Protein AF-A0A5J4UWM3-F1 (afdb_monomer_lite)

InterPro domains:
  IPR014882 Cathepsin C exclusion [PF08773] (16-141)
  IPR036496 Cathepsin C, exclusion domain superfamily [G3DSA:2.40.128.80] (16-141)
  IPR036496 Cathepsin C, exclusion domain superfamily [SSF75001] (17-141)

Secondary structure (DSSP, 8-state):
--SSSSGGG------S-S----HHHHSEEEEEEEPPPPS-TT--SSS--S---SEEEEEEEETTTEEEETTS-EEEEEEETTTEEEEEETTEEEEEEEEEEEEE-TTS-EEEEEEEEEE-SEEEES-SSS--S-EEEEEEE-TT-

pLDDT: mean 88.35, std 13.92, range [44.0, 98.06]

Organism: NCBI:txid222440

Structure (mmCIF, N/CA/C/O backbone):
data_AF-A0A5J4UWM3-F1
#
_entry.id   AF-A0A5J4UWM3-F1
#
loop_
_atom_site.group_PDB
_atom_site.id
_atom_site.type_symbol
_atom_site.label_atom_id
_atom_site.label_alt_id
_atom_site.label_comp_id
_atom_site.label_asym_id
_atom_site.label_entity_id
_atom_site.label_seq_id
_atom_site.pdbx_PDB_ins_code
_atom_site.Cartn_x
_atom_site.Cartn_y
_atom_site.Cartn_z
_atom_site.occupancy
_atom_site.B_iso_or_equiv
_atom_site.auth_seq_id
_atom_site.auth_comp_id
_atom_site.auth_asym_id
_atom_site.auth_atom_id
_atom_site.pdbx_PDB_model_num
ATOM 1 N N . MET A 1 1 ? -20.860 4.911 -46.853 1.00 51.62 1 MET A N 1
ATOM 2 C CA . MET A 1 1 ? -20.679 5.968 -45.832 1.00 51.62 1 MET A CA 1
ATOM 3 C C . MET A 1 1 ? -21.119 5.508 -44.433 1.00 51.62 1 MET A C 1
ATOM 5 O O . MET A 1 1 ? -21.633 6.303 -43.671 1.00 51.62 1 MET A O 1
ATOM 9 N N . HIS A 1 2 ? -20.914 4.238 -44.061 1.00 52.84 2 HIS A N 1
ATOM 10 C CA . HIS A 1 2 ? -21.158 3.753 -42.687 1.00 52.84 2 HIS A CA 1
ATOM 11 C C . HIS A 1 2 ? -19.971 2.959 -42.122 1.00 52.84 2 HIS A C 1
ATOM 13 O O . HIS A 1 2 ? -19.937 2.681 -40.935 1.00 52.84 2 HIS A O 1
ATOM 19 N N . LEU A 1 3 ? -18.966 2.649 -42.952 1.00 50.25 3 LEU A N 1
ATOM 20 C CA . LEU A 1 3 ? -17.794 1.869 -42.552 1.00 50.25 3 LEU A CA 1
ATOM 21 C C . LEU A 1 3 ? -16.703 2.717 -41.869 1.00 50.25 3 LEU A C 1
ATOM 23 O O . LEU A 1 3 ? -15.901 2.184 -41.119 1.00 50.25 3 LEU A O 1
ATOM 27 N N . LEU A 1 4 ? -16.684 4.039 -42.100 1.00 50.19 4 LEU A N 1
ATOM 28 C CA . LEU A 1 4 ? -15.751 4.951 -41.419 1.00 50.19 4 LEU A CA 1
ATOM 29 C C . LEU A 1 4 ? -16.213 5.345 -40.007 1.00 50.19 4 LEU A C 1
ATOM 31 O O . LEU A 1 4 ? -15.391 5.749 -39.196 1.00 50.19 4 LEU A O 1
ATOM 35 N N . ALA A 1 5 ? -17.511 5.246 -39.707 1.00 51.34 5 ALA A N 1
ATOM 36 C CA . ALA A 1 5 ? -18.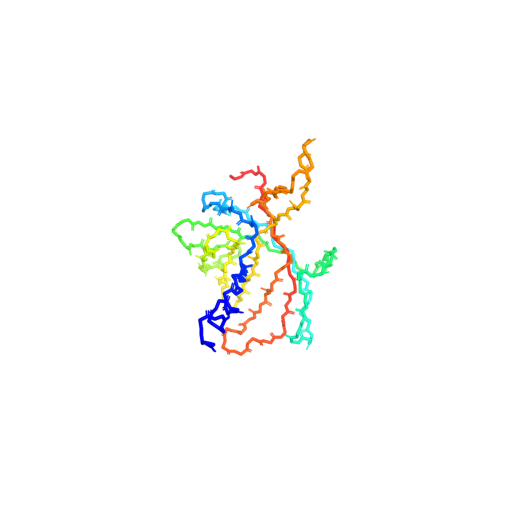064 5.726 -38.440 1.00 51.34 5 ALA A CA 1
ATOM 37 C C . ALA A 1 5 ? -17.816 4.759 -37.267 1.00 51.34 5 ALA A C 1
ATOM 39 O O . ALA A 1 5 ? -17.837 5.175 -36.115 1.00 51.34 5 ALA A O 1
ATOM 40 N N . THR A 1 6 ? -17.551 3.482 -37.547 1.00 54.00 6 THR A N 1
ATOM 41 C CA . THR A 1 6 ? -17.329 2.445 -36.527 1.00 54.00 6 THR A CA 1
ATOM 42 C C . THR A 1 6 ? -15.872 2.300 -36.086 1.00 54.00 6 THR A C 1
ATOM 44 O O . THR A 1 6 ? -15.630 1.778 -35.005 1.00 54.00 6 THR A O 1
ATOM 47 N N . ILE A 1 7 ? -14.896 2.796 -36.857 1.00 55.12 7 ILE A N 1
ATOM 48 C CA . ILE A 1 7 ? -13.464 2.728 -36.489 1.00 55.12 7 ILE A CA 1
ATOM 49 C C . ILE A 1 7 ? -13.082 3.821 -35.468 1.00 55.12 7 ILE A C 1
ATOM 51 O O . ILE A 1 7 ? -12.067 3.711 -34.789 1.00 55.12 7 ILE A O 1
ATOM 55 N N . LEU A 1 8 ? -13.920 4.847 -35.282 1.00 51.00 8 LEU A N 1
ATOM 56 C CA . LEU A 1 8 ? -13.625 5.988 -34.405 1.00 51.00 8 LEU A CA 1
ATOM 57 C C . LEU A 1 8 ? -13.926 5.750 -32.907 1.00 51.00 8 LEU A C 1
ATOM 59 O O . LEU A 1 8 ? -13.715 6.649 -32.102 1.00 51.00 8 LEU A O 1
ATOM 63 N N . PHE A 1 9 ? -14.419 4.569 -32.519 1.00 52.38 9 PHE A N 1
ATOM 64 C CA . PHE A 1 9 ? -14.856 4.275 -31.142 1.00 52.38 9 PHE A CA 1
ATOM 65 C C . PHE A 1 9 ? -13.945 3.322 -30.361 1.00 52.38 9 PHE A C 1
ATOM 67 O O . PHE A 1 9 ? -14.310 2.883 -29.274 1.00 52.38 9 PHE A O 1
ATOM 74 N N . VAL A 1 10 ? -12.753 3.015 -30.872 1.00 57.69 10 VAL A N 1
ATOM 75 C CA . VAL A 1 10 ? -11.787 2.171 -30.155 1.00 57.69 10 VAL A CA 1
ATOM 76 C C . VAL A 1 10 ? -10.655 3.036 -29.608 1.00 57.69 10 VAL A C 1
ATOM 78 O O . VAL A 1 10 ? -9.497 2.920 -29.997 1.00 57.69 10 VAL A O 1
ATOM 81 N N . GLY A 1 11 ? -11.006 3.950 -28.703 1.00 59.50 11 GLY A N 1
ATOM 82 C CA . GLY A 1 11 ? -10.031 4.467 -27.753 1.00 59.50 11 GLY A CA 1
ATOM 83 C C . GLY A 1 11 ? -9.747 3.357 -26.751 1.00 59.50 11 GLY A C 1
ATOM 84 O O . GLY A 1 11 ? -10.528 3.165 -25.822 1.00 59.50 11 GLY A O 1
ATOM 85 N N . PHE A 1 12 ? -8.674 2.592 -26.954 1.00 54.44 12 PHE A N 1
ATOM 86 C CA . PHE A 1 12 ? -8.133 1.735 -25.902 1.00 54.44 12 PHE A CA 1
ATOM 87 C C . PHE A 1 12 ? -7.575 2.649 -24.810 1.00 54.44 12 PHE A C 1
ATOM 89 O O . PHE A 1 12 ? -6.409 3.035 -24.834 1.00 54.44 12 PHE A O 1
ATOM 96 N N . TYR A 1 13 ? -8.432 3.050 -23.876 1.00 56.62 13 TYR A N 1
ATOM 97 C CA . TYR A 1 13 ? -7.979 3.619 -22.619 1.00 56.62 13 TYR A CA 1
ATOM 98 C C . TYR A 1 13 ? -7.394 2.468 -21.807 1.00 56.62 13 TYR A C 1
ATOM 100 O O . TYR A 1 13 ? -8.126 1.709 -21.174 1.00 56.62 13 TYR A O 1
ATOM 108 N N . PHE A 1 14 ? -6.071 2.322 -21.858 1.00 59.66 14 PHE A N 1
ATOM 109 C CA . PHE A 1 14 ? -5.345 1.583 -20.834 1.00 59.66 14 PHE A CA 1
ATOM 110 C C . PHE A 1 14 ? -5.477 2.399 -19.549 1.00 59.66 14 PHE A C 1
ATOM 112 O O . PHE A 1 14 ? -4.740 3.350 -19.315 1.00 59.66 14 PHE A O 1
ATOM 119 N N . CYS A 1 15 ? -6.522 2.093 -18.781 1.00 72.81 15 C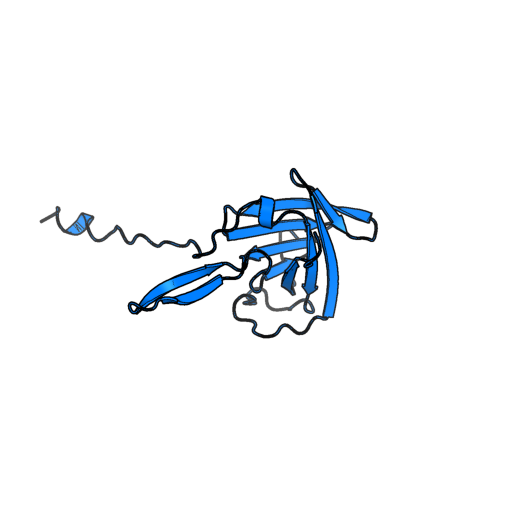YS A N 1
ATOM 120 C CA . CYS A 1 15 ? -6.754 2.677 -17.463 1.00 72.81 15 CYS A CA 1
ATOM 121 C C . CYS A 1 15 ? -5.840 2.040 -16.398 1.00 72.81 15 CYS A C 1
ATOM 123 O O . CYS A 1 15 ? -5.874 2.451 -15.241 1.00 72.81 15 CYS A O 1
ATOM 125 N N . GLU A 1 16 ? -5.049 1.043 -16.800 1.00 83.94 16 GLU A N 1
ATOM 126 C CA . GLU A 1 16 ? -4.060 0.368 -15.973 1.00 83.94 16 GLU A CA 1
ATOM 127 C C . GLU A 1 16 ? -2.836 1.258 -15.748 1.00 83.94 16 GLU A C 1
ATOM 129 O O . GLU A 1 16 ? -2.385 2.011 -16.618 1.00 83.94 16 GLU A O 1
ATOM 134 N N . THR A 1 17 ? -2.285 1.158 -14.551 1.00 90.38 17 THR A N 1
ATOM 135 C CA . THR A 1 17 ? -0.974 1.696 -14.236 1.00 90.38 17 THR A CA 1
ATOM 136 C C . THR A 1 17 ? 0.124 0.856 -14.899 1.00 90.38 17 THR A C 1
ATOM 138 O O . THR A 1 17 ? -0.021 -0.350 -15.065 1.00 90.38 17 THR A O 1
ATOM 141 N N . PRO A 1 18 ? 1.294 1.443 -15.183 1.00 93.00 18 PRO A N 1
ATOM 142 C CA . PRO A 1 18 ? 2.492 0.693 -15.560 1.00 93.00 18 PRO A CA 1
ATOM 143 C C . PRO A 1 18 ? 3.046 -0.248 -14.479 1.00 93.00 18 PRO A C 1
ATOM 145 O O . PRO A 1 18 ? 4.033 -0.942 -14.740 1.00 93.00 18 PRO A O 1
ATOM 148 N N . ALA A 1 19 ? 2.482 -0.234 -13.265 1.00 94.50 19 ALA A N 1
ATOM 149 C CA . ALA A 1 19 ? 2.956 -1.068 -12.176 1.00 94.50 19 ALA A CA 1
ATOM 150 C C . ALA A 1 19 ? 2.799 -2.555 -12.529 1.00 94.50 19 ALA A C 1
ATOM 152 O O . ALA A 1 19 ? 1.742 -2.992 -12.969 1.00 94.50 19 ALA A O 1
ATOM 153 N N . ASN A 1 20 ? 3.852 -3.342 -12.318 1.00 96.19 20 ASN A N 1
ATOM 154 C CA . ASN A 1 20 ? 3.836 -4.785 -12.545 1.00 96.19 20 ASN A CA 1
ATOM 155 C C . ASN A 1 20 ? 4.525 -5.518 -11.389 1.00 96.19 20 ASN A C 1
ATOM 157 O O . ASN A 1 20 ? 5.700 -5.890 -11.467 1.00 96.19 20 ASN A O 1
ATOM 161 N N . CYS A 1 21 ? 3.797 -5.670 -10.285 1.00 96.69 21 CYS A N 1
ATOM 162 C CA . CYS A 1 21 ? 4.298 -6.239 -9.042 1.00 96.69 21 CYS A CA 1
ATOM 163 C C . CYS A 1 21 ? 3.649 -7.587 -8.724 1.00 96.69 21 CYS A C 1
ATOM 165 O O . CYS A 1 21 ? 2.438 -7.700 -8.564 1.00 96.69 21 CYS A O 1
ATOM 167 N N . GLY A 1 22 ? 4.473 -8.627 -8.579 1.00 96.00 22 GLY A N 1
ATOM 168 C CA . GLY A 1 22 ? 4.004 -9.978 -8.282 1.00 96.00 22 GLY A CA 1
ATOM 169 C C . GLY A 1 22 ? 3.747 -10.215 -6.792 1.00 96.00 22 GLY A C 1
ATOM 170 O O . GLY A 1 22 ? 4.455 -9.695 -5.930 1.00 96.00 22 GLY A O 1
ATOM 171 N N . LYS A 1 23 ? 2.781 -11.087 -6.466 1.00 94.75 23 LYS A N 1
ATOM 172 C CA . LYS A 1 23 ? 2.340 -11.372 -5.082 1.00 94.75 23 LYS A CA 1
ATOM 173 C C . LYS A 1 23 ? 3.478 -11.645 -4.094 1.00 94.75 23 LYS A C 1
ATOM 175 O O . LYS A 1 23 ? 3.472 -11.120 -2.984 1.00 94.75 23 LYS A O 1
ATOM 180 N N . LYS A 1 24 ? 4.483 -12.425 -4.504 1.00 94.69 24 LYS A N 1
ATOM 181 C CA . LYS A 1 24 ? 5.646 -12.763 -3.661 1.00 94.69 24 LYS A CA 1
ATOM 182 C C . LYS A 1 24 ? 6.473 -11.542 -3.248 1.00 94.69 24 LYS A C 1
ATOM 184 O O . LYS A 1 24 ? 7.102 -11.573 -2.199 1.00 94.69 24 LYS A O 1
ATOM 189 N N . GLN A 1 25 ? 6.477 -10.479 -4.053 1.00 95.44 25 GLN A N 1
ATOM 190 C CA . GLN A 1 25 ? 7.159 -9.229 -3.714 1.00 95.44 25 GLN A CA 1
ATOM 191 C C . GLN A 1 25 ? 6.393 -8.457 -2.632 1.00 95.44 25 GLN A C 1
ATOM 193 O O . GLN A 1 25 ? 7.017 -7.738 -1.856 1.00 95.44 25 GLN A O 1
ATOM 198 N N . ILE A 1 26 ? 5.072 -8.652 -2.544 1.00 96.75 26 ILE A N 1
ATOM 199 C CA . ILE A 1 26 ? 4.172 -7.896 -1.664 1.00 96.75 26 ILE A CA 1
ATOM 200 C C . ILE A 1 26 ? 4.006 -8.546 -0.288 1.00 96.75 26 ILE A C 1
ATOM 202 O O . ILE A 1 26 ? 3.950 -7.838 0.711 1.00 96.75 26 ILE A O 1
ATOM 206 N N . VAL A 1 27 ? 3.989 -9.880 -0.210 1.00 97.25 27 VAL A N 1
ATOM 207 C CA . VAL A 1 27 ? 3.973 -10.620 1.069 1.00 97.25 27 VAL A CA 1
ATOM 208 C C . VAL A 1 27 ? 5.166 -10.202 1.937 1.00 97.25 27 VAL A C 1
ATOM 210 O O . VAL A 1 27 ? 6.302 -10.200 1.459 1.00 97.25 27 VAL A O 1
ATOM 213 N N . GLY A 1 28 ? 4.923 -9.851 3.200 1.00 96.69 28 GLY A N 1
ATOM 214 C CA . GLY A 1 28 ? 5.942 -9.395 4.150 1.00 96.69 28 GLY A CA 1
ATOM 215 C C . GLY A 1 28 ? 5.465 -8.246 5.039 1.00 96.69 28 GLY A C 1
ATOM 216 O O . GLY A 1 28 ? 4.272 -7.953 5.102 1.00 96.69 28 GLY A O 1
ATOM 217 N N . ASN A 1 29 ? 6.406 -7.607 5.733 1.00 97.50 29 ASN A N 1
ATOM 218 C CA . ASN A 1 29 ? 6.118 -6.527 6.676 1.00 97.50 29 ASN A CA 1
ATOM 219 C C . ASN A 1 29 ? 6.197 -5.158 6.000 1.00 97.50 29 ASN A C 1
ATOM 221 O O . ASN A 1 29 ? 7.116 -4.888 5.225 1.00 97.50 29 ASN A O 1
ATOM 225 N N . TRP A 1 30 ? 5.222 -4.309 6.299 1.00 98.00 30 TRP A N 1
ATOM 226 C CA . TRP A 1 30 ? 5.067 -2.978 5.741 1.00 98.00 30 TRP A CA 1
ATOM 227 C C . TRP A 1 30 ? 4.849 -1.952 6.843 1.00 98.00 30 TRP A C 1
ATOM 229 O O . TRP A 1 30 ? 4.083 -2.169 7.780 1.00 98.00 30 TRP A O 1
ATOM 239 N N . THR A 1 31 ? 5.450 -0.786 6.669 1.00 97.44 31 THR A N 1
ATOM 240 C CA . THR A 1 31 ? 5.227 0.391 7.500 1.00 97.44 31 THR A CA 1
ATOM 241 C C . THR A 1 31 ? 4.308 1.360 6.765 1.00 97.44 31 THR A C 1
ATOM 243 O O . THR A 1 31 ? 4.618 1.796 5.656 1.00 97.44 31 THR A O 1
ATOM 246 N N . PHE A 1 32 ? 3.173 1.689 7.381 1.00 97.00 32 PHE A N 1
ATOM 247 C CA . PHE A 1 32 ? 2.161 2.597 6.847 1.00 97.00 32 PHE A CA 1
ATOM 248 C C . PHE A 1 32 ? 2.259 3.921 7.594 1.00 97.00 32 PHE A C 1
ATOM 250 O O . PHE A 1 32 ? 2.148 3.952 8.819 1.00 97.00 32 PHE A O 1
ATOM 257 N N . GLN A 1 33 ? 2.436 5.011 6.860 1.00 96.94 33 GLN A N 1
ATOM 258 C CA . GLN A 1 33 ? 2.470 6.372 7.385 1.00 96.94 33 GLN A CA 1
ATOM 259 C C . GLN A 1 33 ? 1.189 7.087 6.959 1.00 96.94 33 GLN A C 1
ATOM 261 O O . GLN A 1 33 ? 0.956 7.262 5.766 1.00 96.94 33 GLN A O 1
ATOM 266 N N . ILE A 1 34 ? 0.349 7.453 7.928 1.00 96.56 34 ILE A N 1
ATOM 267 C CA . ILE A 1 34 ? -1.044 7.855 7.696 1.00 96.56 34 ILE A CA 1
ATOM 268 C C . ILE A 1 34 ? -1.249 9.284 8.203 1.00 96.56 34 ILE A C 1
ATOM 270 O O . ILE A 1 34 ? -0.930 9.600 9.356 1.00 96.56 34 ILE A O 1
ATOM 274 N N . GLU A 1 35 ? -1.788 10.150 7.352 1.00 95.81 35 GLU A N 1
ATOM 275 C CA . GLU A 1 35 ? -2.136 11.533 7.685 1.00 95.81 35 GLU A CA 1
ATOM 276 C C . GLU A 1 35 ? -3.412 11.617 8.536 1.00 95.81 35 GLU A C 1
ATOM 278 O O . GLU A 1 35 ? -4.166 10.652 8.692 1.00 95.81 35 GLU A O 1
ATOM 283 N N . ALA A 1 36 ? -3.664 12.790 9.119 1.00 94.25 36 ALA A N 1
ATOM 284 C CA . ALA A 1 36 ? -4.925 13.037 9.808 1.00 94.25 36 ALA A CA 1
ATOM 285 C C . ALA A 1 36 ? -6.109 12.946 8.819 1.00 94.25 36 ALA A C 1
ATOM 287 O O . ALA A 1 36 ? -5.945 13.323 7.656 1.00 94.25 36 ALA A O 1
ATOM 288 N N . PRO A 1 37 ? -7.295 12.488 9.263 1.00 93.31 37 PRO A N 1
ATOM 289 C CA . PRO A 1 37 ? -8.469 12.421 8.402 1.00 93.31 37 PRO A CA 1
ATOM 290 C C . PRO A 1 37 ? -8.817 13.785 7.810 1.00 93.31 37 PRO A C 1
ATOM 292 O O . PRO A 1 37 ? -8.891 14.789 8.525 1.00 93.31 37 PRO A O 1
ATOM 295 N N . SER A 1 38 ? -9.060 13.809 6.506 1.00 91.19 38 SER A N 1
ATOM 296 C CA . SER A 1 38 ? -9.504 14.997 5.793 1.00 91.19 38 SER A CA 1
ATOM 297 C C . SER A 1 38 ? -11.025 15.134 5.866 1.00 91.19 38 SER A C 1
ATOM 299 O O . SER A 1 38 ? -11.735 14.148 5.661 1.00 91.19 38 SER A O 1
ATOM 301 N N . PRO A 1 39 ? -11.563 16.345 6.095 1.00 86.12 39 PRO A N 1
ATOM 302 C CA . PRO A 1 39 ? -12.991 16.603 5.930 1.00 86.12 39 PRO A CA 1
ATOM 303 C C . PRO A 1 39 ? -13.424 16.614 4.452 1.00 86.12 39 PRO A C 1
ATOM 305 O O . PRO A 1 39 ? -14.621 16.619 4.172 1.00 86.12 39 PRO A O 1
ATOM 308 N N . ASP A 1 40 ? -12.472 16.653 3.515 1.00 88.50 40 ASP A N 1
ATOM 309 C CA . ASP A 1 40 ? -12.729 16.626 2.078 1.00 88.50 40 ASP A CA 1
ATOM 310 C C . ASP A 1 40 ? -12.933 15.187 1.583 1.00 88.50 40 ASP A C 1
ATOM 312 O O . ASP A 1 40 ? -12.032 14.349 1.660 1.00 88.50 40 ASP A O 1
ATOM 316 N N . ALA A 1 41 ? -14.126 14.910 1.054 1.00 82.62 41 ALA A N 1
ATOM 317 C CA . ALA A 1 41 ? -14.470 13.612 0.483 1.00 82.62 41 ALA A CA 1
ATOM 318 C C . ALA A 1 41 ? -13.802 13.355 -0.881 1.00 82.62 41 ALA A C 1
ATOM 320 O O . ALA A 1 41 ? -13.761 12.206 -1.316 1.00 82.62 41 ALA A O 1
ATOM 321 N N . GLU A 1 42 ? -13.283 14.395 -1.542 1.00 87.25 42 GLU A N 1
ATOM 322 C CA . GLU A 1 42 ? -12.640 14.333 -2.862 1.00 87.25 42 GLU A CA 1
ATOM 323 C C . GLU A 1 42 ? -11.106 14.437 -2.779 1.00 87.25 42 GLU A C 1
ATOM 325 O O . GLU A 1 42 ? -10.434 14.679 -3.785 1.00 87.25 42 GLU A O 1
ATOM 330 N N . ILE A 1 43 ? -10.531 14.235 -1.587 1.00 91.25 43 ILE A N 1
ATOM 331 C CA . ILE A 1 43 ? -9.088 14.349 -1.367 1.00 91.25 43 ILE A CA 1
ATOM 332 C C . ILE A 1 43 ? -8.279 13.484 -2.350 1.00 91.25 43 ILE A C 1
ATOM 334 O O . ILE A 1 43 ? -8.485 12.274 -2.483 1.00 91.25 43 ILE A O 1
ATOM 338 N N . ASN A 1 44 ? -7.307 14.106 -3.023 1.00 91.69 44 ASN A N 1
ATOM 339 C CA . ASN A 1 44 ? -6.428 13.434 -3.976 1.00 91.69 44 ASN A CA 1
ATOM 340 C C . ASN A 1 44 ? -5.098 13.029 -3.328 1.00 91.69 44 ASN A C 1
ATOM 342 O O . ASN A 1 44 ? -4.128 13.793 -3.326 1.00 91.69 44 ASN A O 1
ATOM 346 N N . CYS A 1 45 ? -5.038 11.788 -2.845 1.00 93.88 45 CYS A N 1
ATOM 347 C CA . CYS A 1 45 ? -3.840 11.246 -2.213 1.00 93.88 45 CYS A CA 1
ATOM 348 C C . CYS A 1 45 ? -2.717 10.902 -3.204 1.00 93.88 45 CYS A C 1
ATOM 350 O O . CYS A 1 45 ? -1.560 10.874 -2.804 1.00 93.88 45 CYS A O 1
ATOM 352 N N . ILE A 1 46 ? -2.999 10.697 -4.497 1.00 87.94 46 ILE A N 1
ATOM 353 C CA . ILE A 1 46 ? -1.955 10.375 -5.492 1.00 87.94 46 ILE A CA 1
ATOM 354 C C . ILE A 1 46 ? -1.045 11.579 -5.750 1.00 87.94 46 ILE A C 1
ATOM 356 O O . ILE A 1 46 ? 0.157 11.415 -5.953 1.00 87.94 46 ILE A O 1
ATOM 360 N N . SER A 1 47 ? -1.620 12.785 -5.774 1.00 78.62 47 SER A N 1
ATOM 361 C CA . SER A 1 47 ? -0.870 14.033 -5.952 1.00 78.62 47 SER A CA 1
ATOM 362 C C . SER A 1 47 ? -0.287 14.590 -4.655 1.00 78.62 47 SER A C 1
ATOM 364 O O . SER A 1 47 ? 0.444 15.581 -4.705 1.00 78.62 47 SER A O 1
ATOM 366 N N . HIS A 1 48 ? -0.613 13.999 -3.500 1.00 65.38 48 HIS A N 1
ATOM 367 C CA . HIS A 1 48 ? 0.048 14.368 -2.256 1.00 65.38 48 HIS A CA 1
ATOM 368 C C . HIS A 1 48 ? 1.525 14.003 -2.376 1.00 65.38 48 HIS A C 1
ATOM 370 O O . HIS A 1 48 ? 1.876 12.854 -2.615 1.00 65.38 48 HIS A O 1
ATOM 376 N N . GLY A 1 49 ? 2.383 15.022 -2.295 1.00 70.94 49 GLY A N 1
ATOM 377 C CA . GLY A 1 49 ? 3.829 14.864 -2.381 1.00 70.94 49 GLY A CA 1
ATOM 378 C C . GLY A 1 49 ? 4.381 14.179 -1.133 1.00 70.94 49 GLY A C 1
ATOM 379 O O . GLY A 1 49 ? 4.174 12.994 -0.901 1.00 70.94 49 GLY A O 1
ATOM 380 N N . ILE A 1 50 ? 5.113 14.928 -0.312 1.00 78.31 50 ILE A N 1
ATOM 381 C CA . ILE A 1 50 ? 5.592 14.412 0.972 1.00 78.31 50 ILE A CA 1
ATOM 382 C C . ILE A 1 50 ? 4.414 14.414 1.949 1.00 78.31 50 ILE A C 1
ATOM 384 O O . ILE A 1 50 ? 3.911 15.483 2.294 1.00 78.31 50 ILE A O 1
ATOM 388 N N . ILE A 1 51 ? 3.992 13.231 2.394 1.00 86.31 51 ILE A N 1
ATOM 389 C CA . ILE A 1 51 ? 2.967 13.103 3.432 1.00 86.31 51 ILE A CA 1
ATOM 390 C C . ILE A 1 51 ? 3.484 13.600 4.793 1.00 86.31 51 ILE A C 1
ATOM 392 O O . ILE A 1 51 ? 4.660 13.439 5.131 1.00 86.31 51 ILE A O 1
ATOM 396 N N . SER A 1 52 ? 2.597 14.182 5.595 1.00 90.88 52 SER A N 1
ATOM 397 C CA . SER A 1 52 ? 2.851 14.589 6.982 1.00 90.88 52 SER A CA 1
ATOM 398 C C . SER A 1 52 ? 2.141 13.624 7.940 1.00 90.88 52 SER A C 1
ATOM 400 O O . SER A 1 52 ? 0.984 13.857 8.300 1.00 90.88 52 SER A O 1
ATOM 402 N N . PRO A 1 53 ? 2.791 12.515 8.348 1.00 93.12 53 PRO A N 1
ATOM 403 C CA . PRO A 1 53 ? 2.115 11.455 9.084 1.00 93.12 53 PRO A CA 1
ATOM 404 C C . PRO A 1 53 ? 1.647 11.921 10.463 1.00 93.12 53 PRO A C 1
ATOM 406 O O . PRO A 1 53 ? 2.426 12.419 11.275 1.00 93.12 53 PRO A O 1
ATOM 409 N N . ASN A 1 54 ? 0.369 11.683 10.743 1.00 96.38 54 ASN A N 1
ATOM 410 C CA . ASN A 1 54 ? -0.226 11.816 12.070 1.00 96.38 54 ASN A CA 1
ATOM 411 C C . ASN A 1 54 ? -0.086 10.515 12.877 1.00 96.38 54 ASN A C 1
ATOM 413 O O . ASN A 1 54 ? -0.033 10.535 14.104 1.00 96.38 54 ASN A O 1
ATOM 417 N N . SER A 1 55 ? -0.039 9.373 12.189 1.00 95.62 55 SER A N 1
ATOM 418 C CA . SER A 1 55 ? 0.121 8.061 12.812 1.00 95.62 55 SER A CA 1
ATOM 419 C C . SER A 1 55 ? 0.949 7.118 11.940 1.00 95.62 55 SER A C 1
ATOM 421 O O . SER A 1 55 ? 1.153 7.351 10.746 1.00 95.62 55 SER A O 1
ATOM 423 N N . THR A 1 56 ? 1.473 6.060 12.552 1.00 96.12 56 THR A N 1
ATOM 424 C CA . THR A 1 56 ? 2.237 5.013 11.870 1.00 96.12 56 THR A CA 1
ATOM 425 C C . THR A 1 56 ? 1.821 3.656 12.414 1.00 96.12 56 THR A C 1
ATOM 427 O O . THR A 1 56 ? 1.682 3.503 13.628 1.00 96.12 56 THR A O 1
ATOM 430 N N . ILE A 1 57 ? 1.614 2.686 11.523 1.00 95.75 57 ILE A N 1
ATOM 431 C CA . ILE A 1 57 ? 1.313 1.297 11.886 1.00 95.75 57 ILE A CA 1
ATOM 432 C C . ILE A 1 57 ? 2.212 0.336 11.107 1.00 95.75 57 ILE A C 1
ATOM 434 O O . ILE A 1 57 ? 2.612 0.623 9.977 1.00 95.75 57 ILE A O 1
ATOM 438 N N . HIS A 1 58 ? 2.498 -0.817 11.707 1.00 96.88 58 HIS A N 1
ATOM 439 C CA . HIS A 1 58 ? 3.255 -1.899 11.083 1.00 96.88 58 HIS A CA 1
ATOM 440 C C . HIS A 1 58 ? 2.312 -3.055 10.762 1.00 96.88 58 HIS A C 1
ATOM 442 O O . HIS A 1 58 ? 1.649 -3.581 11.659 1.00 96.88 58 HIS A O 1
ATOM 448 N N . VAL A 1 59 ? 2.239 -3.420 9.484 1.00 97.38 59 VAL A N 1
ATOM 449 C CA . VAL A 1 59 ? 1.312 -4.412 8.938 1.00 97.38 59 VAL A CA 1
ATOM 450 C C . VAL A 1 59 ? 2.099 -5.574 8.340 1.00 97.38 59 VAL A C 1
ATOM 452 O O . VAL A 1 59 ? 2.909 -5.384 7.439 1.00 97.38 59 VAL A O 1
ATOM 455 N N . SER A 1 60 ? 1.824 -6.793 8.795 1.00 97.50 60 SER A N 1
ATOM 456 C CA . SER A 1 60 ? 2.315 -8.023 8.176 1.00 97.50 60 SER A CA 1
ATOM 457 C C . SER A 1 60 ? 1.271 -8.576 7.210 1.00 97.50 60 SER A C 1
ATOM 459 O O . SER A 1 60 ? 0.130 -8.827 7.610 1.00 97.50 60 SER A O 1
ATOM 461 N N . LEU A 1 61 ? 1.652 -8.749 5.943 1.00 97.75 61 LEU A N 1
ATOM 462 C CA . LEU A 1 61 ? 0.835 -9.367 4.899 1.00 97.75 61 LEU A CA 1
ATOM 463 C C . LEU A 1 61 ? 1.305 -10.803 4.672 1.00 97.75 61 LEU A C 1
ATOM 465 O O . LEU A 1 61 ? 2.393 -11.035 4.145 1.00 97.75 61 LEU A O 1
ATOM 469 N N . GLU A 1 62 ? 0.469 -11.765 5.045 1.00 97.12 62 GLU A N 1
ATOM 470 C CA . GLU A 1 62 ? 0.744 -13.198 4.973 1.00 97.12 62 GLU A CA 1
ATOM 471 C C . GLU A 1 62 ? -0.171 -13.890 3.954 1.00 97.12 62 GLU A C 1
ATOM 473 O O . GLU A 1 62 ? -1.306 -13.473 3.698 1.00 97.12 62 GLU A O 1
ATOM 478 N N . GLU A 1 63 ? 0.307 -14.992 3.375 1.00 95.62 63 GLU A N 1
ATOM 479 C CA . GLU A 1 63 ? -0.528 -15.830 2.519 1.00 95.62 63 GLU A CA 1
ATOM 480 C C . GLU A 1 63 ? -1.582 -16.623 3.324 1.00 95.62 63 GLU A C 1
ATOM 482 O O . GLU A 1 63 ? -1.323 -17.023 4.457 1.00 95.62 63 GLU A O 1
ATOM 487 N N . PRO A 1 64 ? -2.756 -16.918 2.731 1.00 95.81 64 PRO A N 1
ATOM 488 C CA . PRO A 1 64 ? -3.163 -16.499 1.391 1.00 95.81 64 PRO A CA 1
ATOM 489 C C . PRO A 1 64 ? -3.659 -15.049 1.323 1.00 95.81 64 PRO A C 1
ATOM 491 O O . PRO A 1 64 ? -3.508 -14.447 0.261 1.00 95.81 64 PRO A O 1
ATOM 494 N N . ASN A 1 65 ? -4.214 -14.517 2.415 1.00 97.50 65 ASN A N 1
ATOM 495 C CA . ASN A 1 65 ? -4.912 -13.229 2.467 1.00 97.50 65 ASN A CA 1
ATOM 496 C C . ASN A 1 65 ? -4.990 -12.644 3.894 1.00 97.50 65 ASN A C 1
ATOM 498 O O . ASN A 1 65 ? -5.979 -11.994 4.223 1.00 97.50 65 ASN A O 1
ATOM 502 N N . ILE A 1 66 ? -4.006 -12.897 4.763 1.00 97.94 66 ILE A N 1
ATOM 503 C CA . ILE A 1 66 ? -4.051 -12.500 6.182 1.00 97.94 66 ILE A CA 1
ATOM 504 C C . ILE A 1 66 ? -3.260 -11.205 6.393 1.00 97.94 66 ILE A C 1
ATOM 506 O O . ILE A 1 66 ? -2.097 -11.132 6.006 1.00 97.94 66 ILE A O 1
ATOM 510 N N . ALA A 1 67 ? -3.874 -10.194 7.009 1.00 97.75 67 ALA A N 1
ATOM 511 C CA . ALA A 1 67 ? -3.199 -8.961 7.422 1.00 97.75 67 ALA A CA 1
ATOM 512 C C . ALA A 1 67 ? -3.170 -8.878 8.954 1.00 97.75 67 ALA A C 1
ATOM 514 O O . ALA A 1 67 ? -4.193 -9.126 9.594 1.00 97.75 67 ALA A O 1
ATOM 515 N N . LYS A 1 68 ? -2.025 -8.549 9.558 1.00 96.62 68 LYS A N 1
ATOM 516 C CA . LYS A 1 68 ? -1.873 -8.453 11.022 1.00 96.62 68 LYS A CA 1
ATOM 517 C C . LYS A 1 68 ? -1.112 -7.203 11.421 1.00 96.62 68 LYS A C 1
ATOM 519 O O . LYS A 1 68 ? -0.169 -6.821 10.739 1.00 96.62 68 LYS A O 1
ATOM 524 N N . VAL A 1 69 ? -1.461 -6.633 12.565 1.00 94.50 69 VAL A N 1
ATOM 525 C CA . VAL A 1 69 ? -0.683 -5.576 13.228 1.00 94.50 69 VAL A CA 1
ATOM 526 C C . VAL A 1 69 ? -0.250 -6.032 14.626 1.00 94.50 69 VAL A C 1
ATOM 528 O O . VAL A 1 69 ? -0.846 -6.942 15.205 1.00 94.50 69 VAL A O 1
ATOM 531 N N . GLU A 1 70 ? 0.784 -5.404 15.190 1.00 83.94 70 GLU A N 1
ATOM 532 C CA . GLU A 1 70 ? 1.419 -5.844 16.449 1.00 83.94 70 GLU A CA 1
ATOM 533 C C . GLU A 1 70 ? 0.470 -5.907 17.655 1.00 83.94 70 GLU A C 1
ATOM 535 O O . GLU A 1 70 ? 0.638 -6.745 18.539 1.00 83.94 70 GLU A O 1
ATOM 540 N N . ASN A 1 71 ? -0.560 -5.057 17.692 1.00 82.94 71 ASN A N 1
ATOM 541 C CA . ASN A 1 71 ? -1.537 -5.024 18.784 1.00 82.94 71 ASN A CA 1
ATOM 542 C C . ASN A 1 71 ? -2.562 -6.181 18.742 1.00 82.94 71 ASN A C 1
ATOM 544 O O . ASN A 1 71 ? -3.473 -6.222 19.569 1.00 82.94 71 ASN A O 1
ATOM 548 N N . GLY A 1 72 ? -2.421 -7.113 17.792 1.00 85.69 72 GLY A N 1
ATOM 549 C CA . GLY A 1 72 ? -3.249 -8.311 17.674 1.00 85.69 72 GLY A CA 1
ATOM 550 C C . GLY A 1 72 ? -4.498 -8.152 16.807 1.00 85.69 72 GLY A C 1
ATOM 551 O O . GLY A 1 72 ? -5.245 -9.121 16.671 1.00 85.69 72 GLY A O 1
ATOM 552 N N . VAL A 1 73 ? -4.738 -6.982 16.199 1.00 90.00 73 VAL A N 1
ATOM 553 C CA . VAL A 1 73 ? -5.795 -6.841 15.187 1.00 90.00 73 VAL A CA 1
ATOM 554 C C . VAL A 1 73 ? -5.407 -7.642 13.941 1.00 90.00 73 VAL A C 1
ATOM 556 O O . VAL A 1 73 ? -4.321 -7.483 13.380 1.00 90.00 73 VAL A O 1
ATOM 559 N N . ILE A 1 74 ? -6.318 -8.521 13.525 1.00 94.75 74 ILE A N 1
ATOM 560 C CA . ILE A 1 74 ? -6.190 -9.373 12.343 1.00 94.75 74 ILE A CA 1
ATOM 561 C C . ILE A 1 74 ? -7.292 -8.987 11.365 1.00 94.75 74 ILE A C 1
ATOM 563 O O . ILE A 1 74 ? -8.440 -8.771 11.752 1.00 94.75 74 ILE A O 1
ATOM 567 N N . GLY A 1 75 ? -6.939 -8.934 10.092 1.00 96.06 75 GLY A N 1
ATOM 568 C CA . GLY A 1 75 ? -7.855 -8.681 9.003 1.00 96.06 75 GLY A CA 1
ATOM 569 C C . GLY A 1 75 ? -7.442 -9.430 7.744 1.00 96.06 75 GLY A C 1
ATOM 570 O O . GLY A 1 75 ? -6.786 -10.475 7.811 1.00 96.06 75 GLY A O 1
ATOM 571 N N . THR A 1 76 ? -7.843 -8.908 6.591 1.00 97.69 76 THR A N 1
ATOM 572 C CA . THR A 1 76 ? -7.585 -9.550 5.301 1.00 97.69 76 THR A CA 1
ATOM 573 C C . THR A 1 76 ? -6.960 -8.594 4.311 1.00 97.69 76 THR A C 1
ATOM 575 O O . THR A 1 76 ? -7.176 -7.388 4.378 1.00 97.69 76 THR A O 1
ATOM 578 N N . TRP A 1 77 ? -6.203 -9.133 3.366 1.00 98.00 77 TRP A N 1
ATOM 579 C CA . TRP A 1 77 ? -5.714 -8.362 2.234 1.00 98.00 77 TRP A CA 1
ATOM 580 C C . TRP A 1 77 ? -5.927 -9.114 0.934 1.00 98.00 77 TRP A C 1
ATOM 582 O O . TRP A 1 77 ? -5.923 -10.344 0.891 1.00 98.00 77 TRP A O 1
ATOM 592 N N . THR A 1 78 ? -6.079 -8.355 -0.138 1.00 98.06 78 THR A N 1
ATOM 593 C CA . THR A 1 78 ? -6.004 -8.866 -1.496 1.00 98.06 78 THR A CA 1
ATOM 594 C C . THR A 1 78 ? -5.069 -7.997 -2.305 1.00 98.06 78 THR A C 1
ATOM 596 O O . THR A 1 78 ? -4.962 -6.785 -2.103 1.00 98.06 78 THR A O 1
ATOM 599 N N . MET A 1 79 ? -4.402 -8.639 -3.248 1.00 96.31 79 MET A N 1
ATOM 600 C CA . MET A 1 79 ? -3.752 -7.942 -4.334 1.00 96.31 79 MET A CA 1
ATOM 601 C C . MET A 1 79 ? -4.819 -7.387 -5.285 1.00 96.31 79 MET A C 1
ATOM 603 O O . MET A 1 79 ? -5.879 -7.998 -5.452 1.00 96.31 79 MET A O 1
ATOM 607 N N . ILE A 1 80 ? -4.539 -6.236 -5.884 1.00 96.12 80 ILE A N 1
ATOM 608 C CA . ILE A 1 80 ? -5.294 -5.686 -7.008 1.00 96.12 80 ILE A CA 1
ATOM 609 C C . ILE A 1 80 ? -4.427 -5.928 -8.236 1.00 96.12 80 ILE A C 1
ATOM 611 O O . ILE A 1 80 ? -3.495 -5.169 -8.496 1.00 96.12 80 ILE A O 1
ATOM 615 N N . GLU A 1 81 ? -4.686 -7.050 -8.905 1.00 93.56 81 GLU A N 1
ATOM 616 C CA . GLU A 1 81 ? -3.902 -7.561 -10.035 1.00 93.56 81 GLU A CA 1
ATOM 617 C C . GLU A 1 81 ? -2.387 -7.455 -9.825 1.00 93.56 81 GLU A C 1
ATOM 619 O O . GLU A 1 81 ? -1.835 -8.170 -8.997 1.00 93.56 81 GLU A O 1
ATOM 624 N N . VAL A 1 82 ? -1.703 -6.576 -10.553 1.00 95.94 82 VAL A N 1
ATOM 625 C CA . VAL A 1 82 ? -0.265 -6.303 -10.398 1.00 95.94 82 VAL A CA 1
ATOM 626 C C . VAL A 1 82 ? 0.006 -4.860 -9.967 1.00 95.94 82 VAL A C 1
ATOM 628 O O . VAL A 1 82 ? 1.156 -4.424 -9.910 1.00 95.94 82 VAL A O 1
ATOM 631 N N . GLU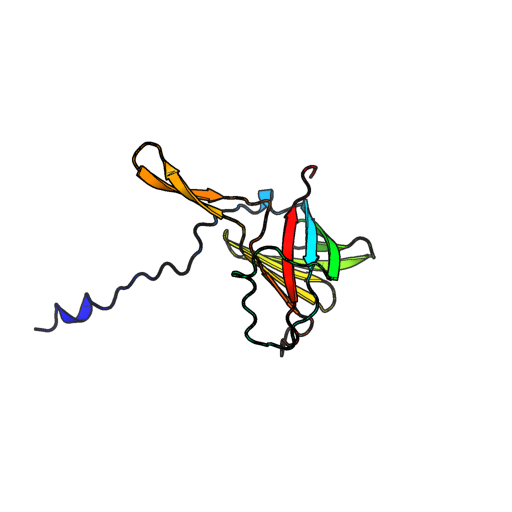 A 1 83 ? -1.060 -4.128 -9.651 1.00 95.88 83 GLU A N 1
ATOM 632 C CA . GLU A 1 83 ? -1.072 -2.672 -9.576 1.00 95.88 83 GLU A CA 1
ATOM 633 C C . GLU A 1 83 ? -1.123 -2.142 -8.154 1.00 95.88 83 GLU A C 1
ATOM 635 O O . GLU A 1 83 ? -0.659 -1.034 -7.907 1.00 95.88 83 GLU A O 1
ATOM 640 N N . GLY A 1 84 ? -1.685 -2.902 -7.213 1.00 97.19 84 GLY A N 1
ATOM 641 C CA . GLY A 1 84 ? -1.849 -2.431 -5.843 1.00 97.19 84 GLY A CA 1
ATOM 642 C C . GLY A 1 84 ? -2.296 -3.495 -4.852 1.00 97.19 84 GLY A C 1
ATOM 643 O O . GLY A 1 84 ? -2.271 -4.702 -5.117 1.00 97.19 84 GLY A O 1
ATOM 644 N N . PHE A 1 85 ? -2.739 -3.030 -3.688 1.00 98.06 85 PHE A N 1
ATOM 645 C CA . PHE A 1 85 ? -3.377 -3.857 -2.670 1.00 98.06 85 PHE A CA 1
ATOM 646 C C . PHE A 1 85 ? -4.588 -3.162 -2.049 1.00 98.06 85 PHE A C 1
ATOM 648 O O . PHE A 1 85 ? -4.694 -1.935 -2.007 1.00 98.06 85 PHE A O 1
ATOM 655 N N . SER A 1 86 ? -5.485 -3.988 -1.520 1.00 97.62 86 SER A N 1
ATOM 656 C CA . SER A 1 86 ? -6.611 -3.581 -0.689 1.00 97.62 86 SER A CA 1
ATOM 657 C C . SER A 1 86 ? -6.570 -4.381 0.607 1.00 97.62 86 SER A C 1
ATOM 659 O O . SER A 1 86 ? -6.542 -5.613 0.571 1.00 97.62 86 SER A O 1
ATOM 661 N N . ILE A 1 87 ? -6.557 -3.694 1.745 1.00 97.38 87 ILE A N 1
ATOM 662 C CA . ILE A 1 87 ? -6.379 -4.295 3.070 1.00 97.38 87 ILE A CA 1
ATOM 663 C C . ILE A 1 87 ? -7.510 -3.838 3.982 1.00 97.38 87 ILE A C 1
ATOM 665 O O . ILE A 1 87 ? -7.727 -2.644 4.148 1.00 97.38 87 ILE A O 1
ATOM 669 N N . TYR A 1 88 ? -8.190 -4.785 4.611 1.00 95.69 88 TYR A N 1
ATOM 670 C CA . TYR A 1 88 ? -9.137 -4.538 5.691 1.00 95.69 88 TYR A CA 1
ATOM 671 C C . TYR A 1 88 ? -8.496 -4.958 7.010 1.00 95.69 88 TYR A C 1
ATOM 673 O O . TYR A 1 88 ? -8.116 -6.121 7.149 1.00 95.69 88 TYR A O 1
ATOM 681 N N . LEU A 1 89 ? -8.388 -4.043 7.972 1.00 93.38 89 LEU A N 1
ATOM 682 C CA . LEU A 1 89 ? -7.822 -4.269 9.306 1.00 93.38 89 LEU A CA 1
ATOM 683 C C . LEU A 1 89 ? -8.754 -3.674 10.366 1.00 93.38 89 LEU A C 1
ATOM 685 O O . LEU A 1 89 ? -8.819 -2.461 10.541 1.00 93.38 89 LEU A O 1
ATOM 689 N N . GLY A 1 90 ? -9.464 -4.535 11.099 1.00 89.12 90 GLY A N 1
ATOM 690 C CA . GLY A 1 90 ? -10.500 -4.074 12.023 1.00 89.12 90 GLY A CA 1
ATOM 691 C C . GLY A 1 90 ? -11.643 -3.393 11.267 1.00 89.12 90 GLY A C 1
ATOM 692 O O . GLY A 1 90 ? -12.272 -4.027 10.420 1.00 89.12 90 GLY A O 1
ATOM 693 N N . ASP A 1 91 ? -11.911 -2.127 11.586 1.00 88.31 91 ASP A N 1
ATOM 694 C CA . ASP A 1 91 ? -12.863 -1.266 10.877 1.00 88.31 91 ASP A CA 1
ATOM 695 C C . ASP A 1 91 ? -12.217 -0.450 9.744 1.00 88.31 91 ASP A C 1
ATOM 697 O O . ASP A 1 91 ? -12.937 0.138 8.951 1.00 88.31 91 ASP A O 1
ATOM 701 N N . GLU A 1 92 ? -10.890 -0.429 9.607 1.00 92.31 92 GLU A N 1
ATOM 702 C CA . GLU A 1 92 ? -10.218 0.398 8.601 1.00 92.31 92 GLU A CA 1
ATOM 703 C C . GLU A 1 92 ? -9.983 -0.363 7.283 1.00 92.31 92 GLU A C 1
ATOM 705 O O . GLU A 1 92 ? -9.559 -1.525 7.263 1.00 92.31 92 GLU A O 1
ATOM 710 N N . HIS A 1 93 ? -10.220 0.318 6.165 1.00 95.12 93 HIS A N 1
ATOM 711 C CA . HIS A 1 93 ? -9.846 -0.095 4.817 1.00 95.12 93 HIS A CA 1
ATOM 712 C C . HIS A 1 93 ? -8.670 0.749 4.331 1.00 95.12 93 HIS A C 1
ATOM 714 O O . HIS A 1 93 ? -8.686 1.962 4.495 1.00 95.12 93 HIS A O 1
ATOM 720 N N . TYR A 1 94 ? -7.676 0.114 3.714 1.00 96.88 94 TYR A N 1
ATOM 721 C CA . TYR A 1 94 ? -6.535 0.755 3.069 1.00 96.88 94 TYR A CA 1
ATOM 722 C C . TYR A 1 94 ? -6.453 0.318 1.611 1.00 96.88 94 TYR A C 1
ATOM 724 O O . TYR A 1 94 ? -6.397 -0.880 1.318 1.00 96.88 94 TYR A O 1
ATOM 732 N N . PHE A 1 95 ? -6.377 1.286 0.705 1.00 96.50 95 PHE A N 1
ATOM 733 C CA . PHE A 1 95 ? -6.187 1.061 -0.723 1.00 96.50 95 PHE A CA 1
ATOM 734 C C . PHE A 1 95 ? -5.013 1.894 -1.234 1.00 96.50 95 PHE A C 1
ATOM 736 O O . PHE A 1 95 ? -4.991 3.113 -1.054 1.00 96.50 95 PHE A O 1
ATOM 743 N N . ALA A 1 96 ? -4.057 1.253 -1.906 1.00 97.00 96 ALA A N 1
ATOM 744 C CA . ALA A 1 96 ? -2.983 1.956 -2.596 1.00 97.00 96 ALA A CA 1
ATOM 745 C C . ALA A 1 96 ? -2.500 1.194 -3.832 1.00 97.00 96 ALA A C 1
ATOM 747 O O . ALA A 1 96 ? -2.529 -0.038 -3.884 1.00 97.00 96 ALA A O 1
ATOM 748 N N . LEU A 1 97 ? -2.006 1.960 -4.803 1.00 96.75 97 LEU A N 1
ATOM 749 C CA . LEU A 1 97 ? -1.291 1.458 -5.974 1.00 96.75 97 LEU A CA 1
ATOM 750 C C . LEU A 1 97 ? 0.215 1.411 -5.681 1.00 96.75 97 LEU A C 1
ATOM 752 O O . LEU A 1 97 ? 0.719 2.206 -4.884 1.00 96.75 97 LEU A O 1
ATOM 756 N N . PHE A 1 98 ? 0.949 0.514 -6.330 1.00 96.62 98 PHE A N 1
ATOM 757 C CA . PHE A 1 98 ? 2.398 0.403 -6.211 1.00 96.62 98 PHE A CA 1
ATOM 758 C C . PHE A 1 98 ? 3.110 1.552 -6.918 1.00 96.62 98 PHE A C 1
ATOM 760 O O . PHE A 1 98 ? 2.656 2.087 -7.934 1.00 96.62 98 PHE A O 1
ATOM 767 N N . GLN A 1 99 ? 4.251 1.941 -6.360 1.00 95.62 99 GLN A N 1
ATOM 768 C CA . GLN A 1 99 ? 5.074 3.002 -6.910 1.00 95.62 99 GLN A CA 1
ATOM 769 C C . GLN A 1 99 ? 5.770 2.529 -8.191 1.00 95.62 99 GLN A C 1
ATOM 771 O O . GLN A 1 99 ? 6.355 1.447 -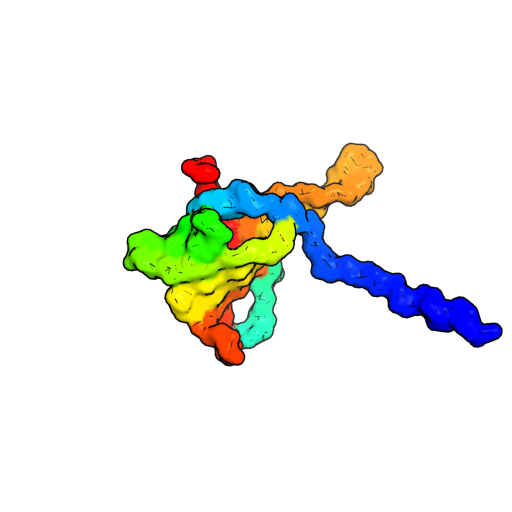8.251 1.00 95.62 99 GLN A O 1
ATOM 776 N N . TYR A 1 100 ? 5.770 3.390 -9.202 1.00 94.56 100 TYR A N 1
ATOM 777 C CA . TYR A 1 100 ? 6.579 3.244 -10.405 1.00 94.56 100 TYR A CA 1
ATOM 778 C C . TYR A 1 100 ? 7.097 4.618 -10.840 1.00 94.56 100 TYR A C 1
ATOM 780 O O . TYR A 1 100 ? 6.554 5.652 -10.444 1.00 94.56 100 TYR A O 1
ATOM 788 N N . VAL A 1 101 ? 8.159 4.635 -11.640 1.00 94.25 101 VAL A N 1
ATOM 789 C CA . VAL A 1 101 ? 8.719 5.860 -12.225 1.00 94.25 101 VAL A CA 1
ATOM 790 C C . VAL A 1 101 ? 8.859 5.670 -13.727 1.00 94.25 101 VAL A C 1
ATOM 792 O O . VAL A 1 101 ? 9.367 4.646 -14.178 1.00 94.25 101 VAL A O 1
ATOM 795 N N . GLU A 1 102 ? 8.392 6.657 -14.485 1.00 94.44 102 GLU A N 1
ATOM 796 C CA . GLU A 1 102 ? 8.632 6.765 -15.922 1.00 94.44 102 GLU A CA 1
ATOM 797 C C . GLU A 1 102 ? 10.020 7.366 -16.165 1.00 94.44 102 GLU A C 1
ATOM 799 O O . GLU A 1 102 ? 10.382 8.373 -15.554 1.00 94.44 102 GLU A O 1
ATOM 804 N N . THR A 1 103 ? 10.803 6.742 -17.036 1.00 94.88 103 THR A N 1
ATOM 805 C CA . THR A 1 103 ? 12.120 7.228 -17.465 1.00 94.88 103 THR A CA 1
ATOM 806 C C . THR A 1 103 ? 12.357 6.847 -18.924 1.00 94.88 103 THR A C 1
ATOM 808 O O . THR A 1 103 ? 11.546 6.151 -19.527 1.00 94.88 103 THR A O 1
ATOM 811 N N . GLU A 1 104 ? 13.471 7.285 -19.498 1.00 97.06 104 GLU A N 1
ATOM 812 C CA . GLU A 1 104 ? 13.928 6.858 -20.821 1.00 97.06 104 GLU A CA 1
ATOM 813 C C . GLU A 1 104 ? 15.144 5.931 -20.698 1.00 97.06 104 GLU A C 1
ATOM 815 O O . GLU A 1 104 ? 15.950 6.070 -19.771 1.00 97.06 104 GLU A O 1
ATOM 820 N N . ASP A 1 105 ? 15.263 4.969 -21.611 1.00 94.31 105 ASP A N 1
ATOM 821 C CA . ASP A 1 105 ? 16.480 4.177 -21.789 1.00 94.31 105 ASP A CA 1
ATOM 822 C C . ASP A 1 105 ? 17.536 4.922 -22.633 1.00 94.31 105 ASP A C 1
ATOM 824 O O . ASP A 1 105 ? 17.332 6.051 -23.081 1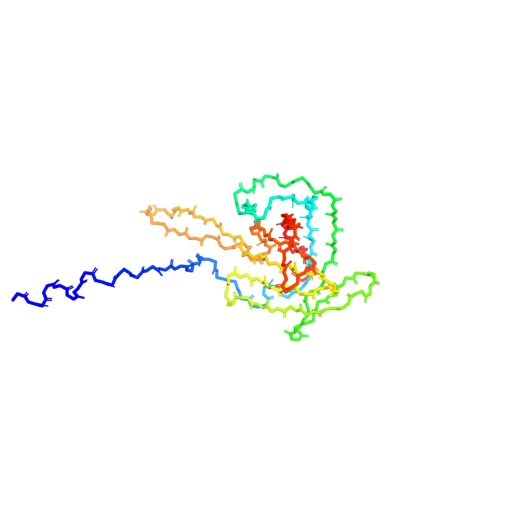.00 94.31 105 ASP A O 1
ATOM 828 N N . GLU A 1 106 ? 18.688 4.289 -22.880 1.00 94.88 106 GLU A N 1
ATOM 829 C CA . GLU A 1 106 ? 19.779 4.884 -23.674 1.00 94.88 106 GLU A CA 1
ATOM 830 C C . GLU A 1 106 ? 19.378 5.218 -25.125 1.00 94.88 106 GLU A C 1
ATOM 832 O O . GLU A 1 106 ? 20.042 6.021 -25.782 1.00 94.88 106 GLU A O 1
ATOM 837 N N . SER A 1 107 ? 18.302 4.610 -25.633 1.00 94.50 107 SER A N 1
ATOM 838 C CA . SER A 1 107 ? 17.761 4.851 -26.973 1.00 94.50 107 SER A CA 1
ATOM 839 C C . SER A 1 107 ? 16.691 5.950 -27.013 1.00 94.50 107 SER A C 1
ATOM 841 O O . SER A 1 107 ? 16.208 6.286 -28.096 1.00 94.50 107 SER A O 1
ATOM 843 N N . GLY A 1 108 ? 16.343 6.531 -25.858 1.00 94.31 108 GLY A N 1
ATOM 844 C CA . GLY A 1 108 ? 15.260 7.505 -25.717 1.00 94.31 108 GLY A CA 1
ATOM 845 C C . GLY A 1 108 ? 13.868 6.866 -25.691 1.00 94.31 108 GLY A C 1
ATOM 846 O O . GLY A 1 108 ? 12.877 7.550 -25.936 1.00 94.31 108 GLY A O 1
ATOM 847 N N . GLN A 1 109 ? 13.765 5.554 -25.452 1.00 94.94 109 GLN A N 1
ATOM 848 C CA . GLN A 1 109 ? 12.481 4.869 -25.331 1.00 94.94 109 GLN A CA 1
ATOM 849 C C . GLN A 1 109 ? 11.967 4.947 -23.891 1.00 94.94 109 GLN A C 1
ATOM 851 O O . GLN A 1 109 ? 12.692 4.636 -22.948 1.00 94.94 109 GLN A O 1
ATOM 856 N N . THR A 1 110 ? 10.693 5.320 -23.730 1.00 95.50 110 THR A N 1
ATOM 857 C CA . THR A 1 110 ? 10.003 5.310 -22.435 1.00 95.50 110 THR A CA 1
ATOM 858 C C . THR A 1 110 ? 9.998 3.907 -21.831 1.00 95.50 110 THR A C 1
ATOM 860 O O . THR A 1 110 ? 9.515 2.952 -22.444 1.00 95.50 110 THR A O 1
ATOM 863 N N . ILE A 1 111 ? 10.484 3.801 -20.599 1.00 94.75 111 ILE A N 1
ATOM 864 C CA . ILE A 1 111 ? 10.462 2.600 -19.769 1.00 94.75 111 ILE A CA 1
ATOM 865 C C . ILE A 1 111 ? 9.928 2.935 -18.371 1.00 94.75 111 ILE A C 1
ATOM 867 O O . ILE A 1 111 ? 10.007 4.072 -17.903 1.00 94.75 111 ILE A O 1
ATOM 871 N N . TYR A 1 112 ? 9.412 1.922 -17.677 1.00 95.00 112 TYR A N 1
ATOM 872 C CA . TYR A 1 112 ? 8.861 2.061 -16.331 1.00 95.00 112 TYR A CA 1
ATOM 873 C C . TYR A 1 112 ? 9.654 1.227 -15.326 1.00 95.00 112 TYR A C 1
ATOM 875 O O . TYR A 1 112 ? 9.813 0.015 -15.488 1.00 95.00 112 TYR A O 1
ATOM 883 N N . ILE A 1 113 ? 10.135 1.874 -14.264 1.00 95.31 113 ILE A N 1
ATOM 884 C CA . ILE A 1 113 ? 10.817 1.216 -13.147 1.00 95.31 113 ILE A CA 1
ATOM 885 C C . ILE A 1 113 ? 9.798 0.968 -12.036 1.00 95.31 113 ILE A C 1
ATOM 887 O O . ILE A 1 113 ? 9.215 1.910 -11.504 1.00 95.31 113 ILE A O 1
ATOM 891 N N . ASN A 1 114 ? 9.602 -0.303 -11.681 1.00 95.62 114 ASN A N 1
ATOM 892 C CA . ASN A 1 114 ? 8.645 -0.748 -10.669 1.00 95.62 114 ASN A CA 1
ATOM 893 C C . ASN A 1 114 ? 9.283 -0.811 -9.276 1.00 95.62 114 ASN A C 1
ATOM 895 O O . ASN A 1 114 ? 10.244 -1.553 -9.063 1.00 95.62 114 ASN A O 1
ATOM 899 N N . TYR A 1 115 ? 8.706 -0.104 -8.306 1.00 96.19 115 TYR A N 1
ATOM 900 C CA . TYR A 1 115 ? 9.111 -0.121 -6.899 1.00 96.19 115 TYR A CA 1
ATOM 901 C C . TYR A 1 115 ? 8.073 -0.878 -6.068 1.00 96.19 115 TYR A C 1
ATOM 903 O O . TYR A 1 115 ? 7.326 -0.304 -5.284 1.00 96.19 115 TYR A O 1
ATOM 911 N N . CYS A 1 116 ? 8.041 -2.203 -6.217 1.00 96.94 116 CYS A N 1
ATOM 912 C CA . CYS A 1 116 ? 7.048 -3.074 -5.571 1.00 96.94 116 CYS A CA 1
ATOM 913 C C . CYS A 1 116 ? 7.148 -3.157 -4.040 1.00 96.94 116 CYS A C 1
ATOM 915 O O . CYS A 1 116 ? 6.339 -3.821 -3.402 1.00 96.94 116 CYS A O 1
ATOM 917 N N . ASN A 1 117 ? 8.152 -2.514 -3.446 1.00 96.81 117 ASN A N 1
ATOM 918 C CA . ASN A 1 117 ? 8.305 -2.346 -2.005 1.00 96.81 117 ASN A CA 1
ATOM 919 C C . ASN A 1 117 ? 7.765 -0.995 -1.507 1.00 96.81 117 ASN A C 1
ATOM 921 O O . ASN A 1 117 ? 7.984 -0.650 -0.351 1.00 96.81 117 ASN A O 1
ATOM 925 N N . GLN A 1 118 ? 7.129 -0.205 -2.369 1.00 96.31 118 GLN A N 1
ATOM 926 C CA . GLN A 1 118 ? 6.610 1.123 -2.062 1.00 96.31 118 GLN A CA 1
ATOM 927 C C . GLN A 1 118 ? 5.223 1.280 -2.681 1.00 96.31 118 GLN A C 1
ATOM 929 O O . GLN A 1 118 ? 4.952 0.783 -3.777 1.00 96.31 118 GLN A O 1
ATOM 934 N N . SER A 1 119 ? 4.344 1.996 -1.993 1.00 96.38 119 SER A N 1
ATOM 935 C CA . SER A 1 119 ? 3.091 2.461 -2.570 1.00 96.38 119 SER A CA 1
ATOM 936 C C . SER A 1 119 ? 3.217 3.908 -3.039 1.00 96.38 119 SER A C 1
ATOM 938 O O . SER A 1 119 ? 4.010 4.690 -2.513 1.00 96.38 119 SER A O 1
ATOM 940 N N . ARG A 1 120 ? 2.365 4.282 -3.990 1.00 95.06 120 ARG A N 1
ATOM 941 C CA . ARG A 1 120 ? 1.977 5.680 -4.191 1.00 95.06 120 ARG A CA 1
ATOM 942 C C . ARG A 1 120 ? 1.145 6.143 -2.988 1.00 95.06 120 ARG A C 1
ATOM 944 O O . ARG A 1 120 ? 0.823 5.347 -2.100 1.00 95.06 120 ARG A O 1
ATOM 951 N N . GLY A 1 121 ? 0.751 7.413 -2.981 1.00 96.25 121 GLY A N 1
ATOM 952 C CA . GLY A 1 121 ? -0.282 7.874 -2.061 1.00 96.25 121 GLY A CA 1
ATOM 953 C C . GLY A 1 121 ? -1.584 7.090 -2.250 1.00 96.25 121 GLY A C 1
ATOM 954 O O . GLY A 1 121 ? -2.057 6.912 -3.375 1.00 96.25 121 GLY A O 1
ATOM 955 N N . GLY A 1 122 ? -2.120 6.585 -1.144 1.00 96.06 122 GLY A N 1
ATOM 956 C CA . GLY A 1 122 ? -3.344 5.797 -1.067 1.00 96.06 122 GLY A CA 1
ATOM 957 C C . GLY A 1 122 ? -4.352 6.396 -0.093 1.00 96.06 122 GLY A C 1
ATOM 958 O O . GLY A 1 122 ? -4.064 7.390 0.573 1.00 96.06 122 GLY A O 1
ATOM 959 N N . TRP A 1 123 ? -5.521 5.768 -0.001 1.00 95.69 123 TRP A N 1
ATOM 960 C CA . TRP A 1 123 ? -6.643 6.201 0.834 1.00 95.69 123 TRP A CA 1
ATOM 961 C C . TRP A 1 123 ? -6.922 5.196 1.944 1.00 95.69 123 TRP A C 1
ATOM 963 O O . TRP A 1 123 ? -6.981 3.989 1.685 1.00 95.69 123 TRP A O 1
ATOM 973 N N . SER A 1 124 ? -7.139 5.695 3.160 1.00 95.50 124 SER A N 1
ATOM 974 C CA . SER A 1 124 ? -7.714 4.916 4.251 1.00 95.50 124 SER A CA 1
ATOM 975 C C . SER A 1 124 ? -9.010 5.523 4.779 1.00 95.50 124 SER A C 1
ATOM 977 O O . SER A 1 124 ? -9.179 6.744 4.764 1.00 95.50 124 SER A O 1
ATOM 979 N N . ASN A 1 125 ? -9.934 4.670 5.220 1.00 93.62 125 ASN A N 1
ATOM 980 C CA . ASN A 1 125 ? -11.200 5.067 5.835 1.00 93.62 125 ASN A CA 1
ATOM 981 C C . ASN A 1 125 ? -11.797 3.947 6.706 1.00 93.62 125 ASN A C 1
ATOM 983 O O . ASN A 1 125 ? -11.579 2.764 6.457 1.00 93.62 125 ASN A O 1
ATOM 987 N N . LYS A 1 126 ? -12.649 4.321 7.670 1.00 87.88 126 LYS A N 1
ATOM 988 C CA . LYS A 1 126 ? -13.331 3.389 8.598 1.00 87.88 126 LYS A CA 1
ATOM 989 C C . LYS A 1 126 ? -14.651 2.788 8.116 1.00 87.88 126 LYS A C 1
ATOM 991 O O . LYS A 1 126 ? -15.114 1.779 8.631 1.00 87.88 126 LYS A O 1
ATOM 996 N N . ASP A 1 127 ? -15.352 3.462 7.212 1.00 76.06 127 ASP A N 1
ATOM 997 C CA . ASP A 1 127 ? -16.687 3.026 6.787 1.00 76.06 127 ASP A CA 1
ATOM 998 C C . ASP A 1 127 ? -16.612 2.441 5.378 1.00 76.06 127 ASP A C 1
ATOM 1000 O O . ASP A 1 127 ? -16.311 3.154 4.429 1.00 76.06 127 ASP A O 1
ATOM 1004 N N . VAL A 1 128 ? -16.875 1.142 5.233 1.00 70.38 128 VAL A N 1
ATOM 1005 C CA . VAL A 1 128 ? -16.855 0.445 3.933 1.00 70.38 128 VAL A CA 1
ATOM 1006 C C . VAL A 1 128 ? -18.168 0.579 3.153 1.00 70.38 128 VAL A C 1
ATOM 1008 O O . VAL A 1 128 ? -18.225 0.228 1.977 1.00 70.38 128 VAL A O 1
ATOM 1011 N N . ILE A 1 129 ? -19.236 1.067 3.793 1.00 75.69 129 ILE A N 1
ATOM 1012 C CA . ILE A 1 129 ? -20.573 1.222 3.202 1.00 75.69 129 ILE A CA 1
ATOM 1013 C C . ILE A 1 129 ? -20.801 2.676 2.775 1.00 75.69 129 ILE A C 1
ATOM 1015 O O . ILE A 1 129 ? -21.357 2.932 1.705 1.00 75.69 129 ILE A O 1
ATOM 1019 N N . LYS A 1 130 ? -20.392 3.634 3.612 1.00 77.69 130 LYS A N 1
ATOM 1020 C CA . LYS A 1 130 ? -20.453 5.079 3.350 1.00 77.69 130 LYS A CA 1
ATOM 1021 C C . LYS A 1 130 ? -19.142 5.746 3.772 1.00 77.69 130 LYS A C 1
ATOM 1023 O O . LYS A 1 130 ? -19.131 6.493 4.751 1.00 77.69 130 LYS A O 1
ATOM 1028 N N . PRO A 1 131 ? -18.046 5.487 3.044 1.00 79.12 131 PRO A N 1
ATOM 1029 C CA . PRO A 1 131 ? -16.741 6.027 3.386 1.00 79.12 131 PRO A CA 1
ATOM 1030 C C . PRO A 1 131 ? -16.780 7.555 3.467 1.00 79.12 131 PRO A C 1
ATOM 1032 O O . PRO A 1 131 ? -17.250 8.244 2.561 1.00 79.12 131 PRO A O 1
ATOM 1035 N N . GLN A 1 132 ? -16.311 8.068 4.599 1.00 83.19 132 GLN A N 1
ATOM 1036 C CA . GLN A 1 132 ? -16.136 9.484 4.905 1.00 83.19 132 GLN A CA 1
ATOM 1037 C C . GLN A 1 132 ? -14.843 9.640 5.701 1.00 83.19 132 GLN A C 1
ATOM 1039 O O . GLN A 1 132 ? -14.367 8.674 6.300 1.00 83.19 132 GLN A O 1
ATOM 1044 N N . ASN A 1 133 ? -14.335 10.871 5.776 1.00 87.12 133 ASN A N 1
ATOM 1045 C CA . ASN A 1 133 ? -13.130 11.212 6.531 1.00 87.12 133 ASN A CA 1
ATOM 1046 C C . ASN A 1 133 ? -11.910 10.398 6.076 1.00 87.12 133 ASN A C 1
ATOM 1048 O O . ASN A 1 133 ? -11.283 9.710 6.879 1.00 87.12 133 ASN A O 1
ATOM 1052 N N . TYR A 1 134 ? -11.612 10.443 4.776 1.00 93.69 134 TYR A N 1
ATOM 1053 C CA . TYR A 1 134 ? -10.462 9.740 4.220 1.00 93.69 134 TYR A CA 1
ATOM 1054 C C . TYR A 1 134 ? -9.154 10.313 4.766 1.00 93.69 134 TYR A C 1
ATOM 1056 O O . TYR A 1 134 ? -8.989 11.531 4.852 1.00 93.69 134 TYR A O 1
ATOM 1064 N N . SER A 1 135 ? -8.202 9.437 5.062 1.00 94.81 135 SER A N 1
ATOM 1065 C CA . SER A 1 135 ? -6.806 9.794 5.297 1.00 94.81 135 SER A CA 1
ATOM 1066 C C . SER A 1 135 ? -5.966 9.401 4.091 1.00 94.81 135 SER A C 1
ATOM 1068 O O . SER A 1 135 ? -6.151 8.326 3.520 1.00 94.81 135 SER A O 1
ATOM 1070 N N . CYS A 1 136 ? -4.999 10.240 3.734 1.00 96.38 136 CYS A N 1
ATOM 1071 C CA . CYS A 1 136 ? -3.950 9.814 2.822 1.00 96.38 136 CYS A CA 1
ATOM 1072 C C . CYS A 1 136 ? -2.886 9.019 3.573 1.00 96.38 136 CYS A C 1
ATOM 1074 O O . CYS A 1 136 ? -2.585 9.296 4.738 1.00 96.38 136 CYS A O 1
ATOM 1076 N N . PHE A 1 137 ? -2.297 8.035 2.903 1.00 96.88 137 PHE A N 1
ATOM 1077 C CA . PHE A 1 137 ? -1.177 7.283 3.451 1.00 96.88 137 PHE A CA 1
ATOM 1078 C C . PHE A 1 137 ? -0.192 6.861 2.364 1.00 96.88 137 PHE A C 1
ATOM 1080 O O . PHE A 1 137 ? -0.535 6.809 1.184 1.00 96.88 137 PHE A O 1
ATOM 1087 N N . VAL A 1 138 ? 1.026 6.516 2.774 1.00 97.31 138 VAL A N 1
ATOM 1088 C CA . VAL A 1 138 ? 1.966 5.734 1.957 1.00 97.31 138 VAL A CA 1
ATOM 1089 C C . VAL A 1 138 ? 2.433 4.522 2.751 1.00 97.31 138 VAL A C 1
ATOM 1091 O O . VAL A 1 138 ? 2.445 4.539 3.986 1.00 97.31 138 VAL A O 1
ATOM 1094 N N . ALA A 1 139 ? 2.829 3.471 2.044 1.00 97.12 139 ALA A N 1
ATOM 1095 C CA . ALA A 1 139 ? 3.336 2.243 2.624 1.00 97.12 139 ALA A CA 1
ATOM 1096 C C . ALA A 1 139 ? 4.705 1.891 2.036 1.00 97.12 139 ALA A C 1
ATOM 1098 O O . ALA A 1 139 ? 4.913 1.951 0.824 1.00 97.12 139 ALA A O 1
ATOM 1099 N N . THR A 1 140 ? 5.634 1.489 2.900 1.00 97.19 140 THR A N 1
ATOM 1100 C CA . THR A 1 140 ? 6.956 0.980 2.505 1.00 97.19 140 THR A CA 1
ATOM 1101 C C . THR A 1 140 ? 7.174 -0.393 3.115 1.00 97.19 140 THR A C 1
ATOM 1103 O O . THR A 1 140 ? 6.940 -0.577 4.307 1.00 97.19 140 THR A O 1
ATOM 1106 N N . LYS A 1 141 ? 7.614 -1.358 2.310 1.00 96.75 141 LYS A N 1
ATOM 1107 C CA . LYS A 1 141 ? 7.969 -2.696 2.772 1.00 96.75 141 LYS A CA 1
ATOM 1108 C C . LYS A 1 141 ? 9.326 -2.650 3.460 1.00 96.75 141 LYS A C 1
ATOM 1110 O O . LYS A 1 141 ? 10.285 -2.102 2.909 1.00 96.75 141 LYS A O 1
ATOM 1115 N N . ASP A 1 142 ? 9.416 -3.268 4.626 1.00 91.44 142 ASP A N 1
ATOM 1116 C CA . ASP A 1 142 ? 10.648 -3.317 5.398 1.00 91.44 142 ASP A CA 1
ATOM 1117 C C . ASP A 1 142 ? 11.695 -4.166 4.655 1.00 91.44 142 ASP A C 1
ATOM 1119 O O . ASP A 1 142 ? 11.411 -5.254 4.151 1.00 91.44 142 ASP A O 1
ATOM 1123 N N . SER A 1 143 ? 12.938 -3.687 4.597 1.00 75.62 143 SER A N 1
ATOM 1124 C CA . SER A 1 143 ? 14.036 -4.279 3.812 1.00 75.62 143 SER A CA 1
ATOM 1125 C C . SER A 1 143 ? 14.532 -5.657 4.294 1.00 75.62 143 SER A C 1
ATOM 1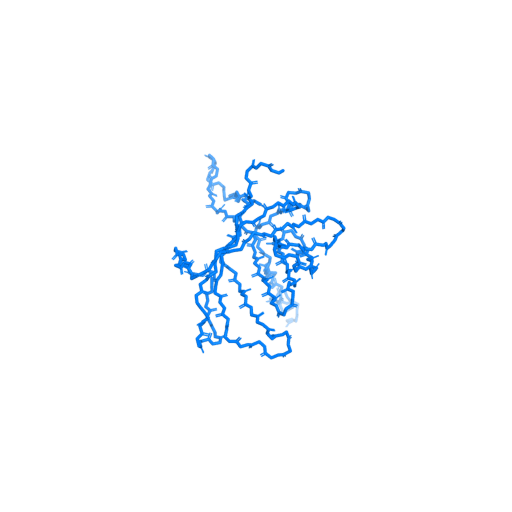127 O O . SER A 1 143 ? 15.475 -6.198 3.723 1.00 75.62 143 SER A O 1
ATOM 1129 N N . SER A 1 144 ? 13.927 -6.229 5.335 1.00 51.62 144 SER A N 1
ATOM 1130 C CA . SER A 1 144 ? 14.394 -7.429 6.046 1.00 51.62 144 SER A CA 1
ATOM 1131 C C . SER A 1 144 ? 13.395 -8.597 6.064 1.00 51.62 144 SER A C 1
ATOM 1133 O O . SER A 1 144 ? 13.467 -9.428 6.966 1.00 51.62 144 SER A O 1
ATOM 1135 N N . SER A 1 145 ? 12.463 -8.669 5.103 1.00 44.00 145 SER A N 1
ATOM 1136 C CA . SER A 1 145 ? 11.488 -9.777 4.987 1.00 44.00 145 SER A CA 1
ATOM 1137 C C . SER A 1 145 ? 11.573 -10.506 3.650 1.00 44.00 145 SER A C 1
ATOM 1139 O O . SER A 1 145 ? 11.354 -9.840 2.610 1.00 44.00 145 SER A O 1
#

Foldseek 3Di:
DVVVVVVVPPPPPPVADPFAADPVLQAAKKKKFKDFFDQDPPDDQLPDDDDDGPDIWMWGAHPPFWIATPVGFIWGKDAPHRFWIWTDTPQKIKTFGFDKDWDADPVRDIDIGTDSQKTGWIWMARHPPDGGRIIIMIMGGDPPD

Sequence (145 aa):
MHLLATILFVGFYFCETPANCGKKQIVGNWTFQIEAPSPDAEINCISHGIISPNSTIHVSLEEPNIAKVENGVIGTWTMIEVEGFSIYLGDEHYFALFQYVETEDESGQTIYINYCNQSRGGWSNKDVIKPQNYSCFVATKDSSS

Radius of gyration: 18.14 Å; chains: 1; bounding box: 41×33×65 Å